Protein AF-A0AAV2AM88-F1 (afdb_monomer)

InterPro domains:
  IPR021896 THAP9-like, helix-turn-helix domain [PF12017] (48-127)

Solvent-accessible surface area (backbone atoms only — not comparable to full-atom values): 7965 Å² total; per-residue (Å²): 135,85,71,75,61,61,63,55,51,51,52,53,51,53,50,53,50,51,51,52,51,53,52,49,53,54,50,52,52,53,51,51,54,54,49,52,53,52,50,52,53,52,49,52,52,50,52,52,42,46,74,69,49,79,67,32,70,64,54,57,51,50,50,56,68,74,30,64,68,68,55,44,54,38,51,57,30,52,73,62,75,42,84,64,90,68,80,77,51,70,71,58,47,50,53,53,51,53,41,37,70,79,30,58,66,58,35,54,52,52,34,65,77,50,47,58,48,47,80,53,73,69,56,52,52,56,56,49,51,64,54,52,72,67,67,75,79,123

Mean predicted aligned error: 14.21 Å

Foldseek 3Di:
DDDPVVVVVVVVVVVVVVVVVVVVVVVVVVVVVVVVVVVVVVVVVVVVCVVVVVDDPVVVVCCPVVQPDQRVLLVVQLVVLDLDPDDRDPVLLVVLLVQCVVPVVSSVVVCVVSPNSHDDVVVNVVVVCVVVVVVPPD

Radius of gyration: 31.26 Å; Cα contacts (8 Å, |Δi|>4): 44; chains: 1; bounding box: 72×41×91 Å

pLDDT: mean 81.78, std 13.82, range [38.22, 97.69]

Sequence (138 aa):
MISPTKPCHLLNMAKTWSESHRRKIKNLSRKNRRLKKRICSLQEILTEMKKKALISPSASDVLKSTLPGPTAELLKRVKKNQISTTKYSLKLRSFALTLQFYSEKAYKFVRKMFNTCLPLPLTIKKWYQAIEGSSARY

Secondary structure (DSSP, 8-state):
---THHHHHHHHHHHHHHHHHHHHHHHHHHHHHHHHHHHHHHHHHHHHHHHTTTT-HHHHHHHHHHS-THHHHHHHHHHHTS---SPPPHHHHHHHHHHHHH-HHHHHHHHHHHGGGS--HHHHHHHHHHHHHHHS--

Structure (mmCIF, N/CA/C/O backbone):
data_AF-A0AAV2AM88-F1
#
_entry.id   AF-A0AAV2AM88-F1
#
loop_
_atom_site.group_PDB
_atom_site.id
_atom_site.type_symbol
_atom_site.label_atom_id
_atom_site.label_alt_id
_atom_site.label_comp_id
_atom_site.label_asym_id
_atom_site.label_entity_id
_atom_site.label_seq_id
_atom_site.pdbx_PDB_ins_code
_atom_site.Cartn_x
_atom_site.Cartn_y
_atom_site.Cartn_z
_atom_site.occupancy
_atom_site.B_iso_or_equiv
_atom_site.auth_seq_id
_atom_site.auth_comp_id
_atom_site.auth_asym_id
_atom_site.auth_atom_id
_atom_site.pdbx_PDB_model_num
ATOM 1 N N . MET A 1 1 ? 30.962 18.782 -67.670 1.00 41.88 1 MET A N 1
ATOM 2 C CA . MET A 1 1 ? 31.751 18.026 -66.668 1.00 41.88 1 MET A CA 1
ATOM 3 C C . MET A 1 1 ? 31.097 18.212 -65.304 1.00 41.88 1 MET A C 1
ATOM 5 O O . MET A 1 1 ? 30.853 19.349 -64.921 1.00 41.88 1 MET A O 1
ATOM 9 N N . ILE A 1 2 ? 30.715 17.135 -64.612 1.00 52.28 2 ILE A N 1
ATOM 10 C CA . ILE A 1 2 ? 30.041 17.220 -63.304 1.00 52.28 2 ILE A CA 1
ATOM 11 C C . ILE A 1 2 ? 31.109 17.477 -62.231 1.00 52.28 2 ILE A C 1
ATOM 13 O O . ILE A 1 2 ? 32.087 16.741 -62.154 1.00 52.28 2 ILE A O 1
ATOM 17 N N . SER A 1 3 ? 30.936 18.529 -61.426 1.00 53.53 3 SER A N 1
ATOM 18 C CA . SER A 1 3 ? 31.870 18.894 -60.352 1.00 53.53 3 SER A CA 1
ATOM 19 C C . SER A 1 3 ? 32.029 17.739 -59.330 1.00 53.53 3 SER A C 1
ATOM 21 O O . SER A 1 3 ? 31.008 17.264 -58.815 1.00 53.53 3 SER A O 1
ATOM 23 N N . PRO A 1 4 ? 33.264 17.300 -58.995 1.00 64.19 4 PRO A N 1
ATOM 24 C CA . PRO A 1 4 ? 33.545 16.134 -58.135 1.00 64.19 4 PRO A CA 1
ATOM 25 C C . PRO A 1 4 ? 33.014 16.228 -56.696 1.00 64.19 4 PRO A C 1
ATOM 27 O O . PRO A 1 4 ? 33.016 15.249 -55.952 1.00 64.19 4 PRO A O 1
ATOM 30 N N . THR A 1 5 ? 32.564 17.405 -56.274 1.00 69.12 5 THR A N 1
ATOM 31 C CA . THR A 1 5 ? 32.250 17.708 -54.875 1.00 69.12 5 THR A CA 1
ATOM 32 C C . THR A 1 5 ? 30.910 17.121 -54.424 1.00 69.12 5 THR A C 1
ATOM 34 O O . THR A 1 5 ? 30.776 16.689 -53.279 1.00 69.12 5 THR A O 1
ATOM 37 N N . LYS A 1 6 ? 29.911 17.056 -55.319 1.00 74.06 6 LYS A N 1
ATOM 38 C CA . LYS A 1 6 ? 28.557 16.576 -54.975 1.00 74.06 6 LYS A CA 1
ATOM 39 C C . LYS A 1 6 ? 28.521 15.068 -54.661 1.00 74.06 6 LYS A C 1
ATOM 41 O O . LYS A 1 6 ? 27.942 14.710 -53.633 1.00 74.06 6 LYS A O 1
ATOM 46 N N . PRO A 1 7 ? 29.167 14.184 -55.452 1.00 80.31 7 PRO A N 1
ATOM 47 C CA . PRO A 1 7 ? 29.240 12.755 -55.136 1.00 80.31 7 PRO A CA 1
ATOM 48 C C . PRO A 1 7 ? 29.995 12.467 -53.830 1.00 80.31 7 PRO A C 1
ATOM 50 O O . PRO A 1 7 ? 29.514 11.700 -52.999 1.00 80.31 7 PRO A O 1
ATOM 53 N N . CYS A 1 8 ? 31.131 13.134 -53.595 1.00 81.19 8 CYS A N 1
ATOM 54 C CA . CYS A 1 8 ? 31.906 12.972 -52.360 1.00 81.19 8 CYS A CA 1
ATOM 55 C C . CYS A 1 8 ? 31.118 13.401 -51.111 1.00 81.19 8 CYS A C 1
ATOM 57 O O . CYS A 1 8 ? 31.147 12.713 -50.089 1.00 81.19 8 CYS A O 1
ATOM 59 N N . HIS A 1 9 ? 30.370 14.505 -51.191 1.00 83.88 9 HIS A N 1
ATOM 60 C CA . HIS A 1 9 ? 29.518 14.966 -50.095 1.00 83.88 9 HIS A CA 1
ATOM 61 C C . HIS A 1 9 ? 28.410 13.953 -49.759 1.00 83.88 9 HIS A C 1
ATOM 63 O O . HIS A 1 9 ? 28.218 13.614 -48.591 1.00 83.88 9 HIS A O 1
ATOM 69 N N . LEU A 1 10 ? 27.725 13.407 -50.770 1.00 87.19 10 LEU A N 1
ATOM 70 C CA . LEU A 1 10 ? 26.685 12.386 -50.588 1.00 87.19 10 LEU A CA 1
ATOM 71 C C . LEU A 1 10 ? 27.231 11.101 -49.946 1.00 87.19 10 LEU A C 1
ATOM 73 O O . LEU A 1 10 ? 26.599 10.553 -49.042 1.00 87.19 10 LEU A O 1
ATOM 77 N N . LEU A 1 11 ? 28.424 10.650 -50.346 1.00 87.56 11 LEU A N 1
ATOM 78 C CA . LEU A 1 11 ? 29.086 9.489 -49.740 1.00 87.56 11 LEU A CA 1
ATOM 79 C C . LEU A 1 11 ? 29.424 9.727 -48.261 1.00 87.56 11 LEU A C 1
ATOM 81 O O . LEU A 1 11 ? 29.178 8.861 -47.418 1.00 87.56 11 LEU A O 1
ATOM 85 N N . ASN A 1 12 ? 29.922 10.917 -47.921 1.00 87.94 12 ASN A N 1
ATOM 86 C CA . ASN A 1 12 ? 30.196 11.294 -46.534 1.00 87.94 12 ASN A CA 1
ATOM 87 C C . ASN A 1 12 ? 28.909 11.356 -45.693 1.00 87.94 12 ASN A C 1
ATOM 89 O O . ASN A 1 12 ? 28.881 10.869 -44.558 1.00 87.94 12 ASN A O 1
ATOM 93 N N . MET A 1 13 ? 27.812 11.874 -46.252 1.00 88.06 13 MET A N 1
ATOM 94 C CA . MET A 1 13 ? 26.499 11.854 -45.596 1.00 88.06 13 MET A CA 1
ATOM 95 C C . MET A 1 13 ? 25.987 10.422 -45.374 1.00 88.06 13 MET A C 1
ATOM 97 O O . MET A 1 13 ? 25.552 10.085 -44.274 1.00 88.06 13 MET A O 1
ATOM 101 N N . ALA A 1 14 ? 26.092 9.543 -46.372 1.00 89.19 14 ALA A N 1
ATOM 102 C CA . ALA A 1 14 ? 25.683 8.144 -46.240 1.00 89.19 14 ALA A CA 1
ATOM 103 C C . ALA A 1 14 ? 26.509 7.397 -45.175 1.00 89.19 14 ALA A C 1
ATOM 105 O O . ALA A 1 14 ? 25.966 6.610 -44.388 1.00 89.19 14 ALA A O 1
ATOM 106 N N . LYS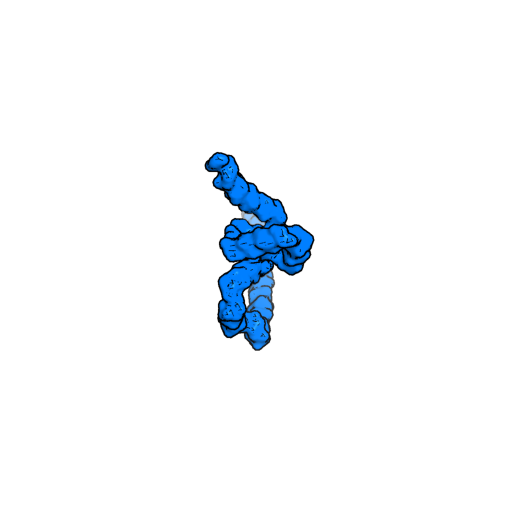 A 1 15 ? 27.816 7.681 -45.094 1.00 92.25 15 LYS A N 1
ATOM 107 C CA . LYS A 1 15 ? 28.720 7.112 -44.087 1.00 92.25 15 LYS A CA 1
ATOM 108 C C . LYS A 1 15 ? 28.353 7.564 -42.671 1.00 92.25 15 LYS A C 1
ATOM 110 O O . LYS A 1 15 ? 28.180 6.722 -41.789 1.00 92.25 15 LYS A O 1
ATOM 115 N N . THR A 1 16 ? 28.149 8.865 -42.461 1.00 92.94 16 THR A N 1
ATOM 116 C CA . THR A 1 16 ? 27.745 9.416 -41.151 1.00 92.94 16 THR A CA 1
ATOM 117 C C . THR A 1 16 ? 26.364 8.921 -40.711 1.00 92.94 16 THR A C 1
ATOM 119 O O . THR A 1 16 ? 26.173 8.571 -39.542 1.00 92.94 16 THR A O 1
ATOM 122 N N . TRP A 1 17 ? 25.412 8.793 -41.640 1.00 90.62 17 TRP A N 1
ATOM 123 C CA . TRP A 1 17 ? 24.092 8.220 -41.373 1.00 90.62 17 TRP A CA 1
ATOM 124 C C . TRP A 1 17 ? 24.187 6.747 -40.957 1.00 90.62 17 TRP A C 1
ATOM 126 O O . TRP A 1 17 ? 23.610 6.351 -39.940 1.00 90.62 17 TRP A O 1
ATOM 136 N N . SER A 1 18 ? 24.985 5.954 -41.677 1.00 92.31 18 SER A N 1
ATOM 137 C CA . SER A 1 18 ? 25.240 4.542 -41.362 1.00 92.31 18 SER A CA 1
ATOM 138 C C . SER A 1 18 ? 25.902 4.369 -39.991 1.00 92.31 18 SER A C 1
ATOM 140 O O . SER A 1 18 ? 25.523 3.492 -39.208 1.00 92.31 18 SER A O 1
ATOM 142 N N . GLU A 1 19 ? 26.861 5.230 -39.648 1.00 94.31 19 GLU A N 1
ATOM 143 C CA . GLU A 1 19 ? 27.499 5.247 -38.329 1.00 94.31 19 GLU A CA 1
ATOM 144 C C . GLU A 1 19 ? 26.515 5.612 -37.213 1.00 94.31 19 GLU A C 1
ATOM 146 O O . GLU A 1 19 ? 26.506 4.961 -36.164 1.00 94.31 19 GLU A O 1
ATOM 151 N N . SER A 1 20 ? 25.652 6.604 -37.436 1.00 94.25 20 SER A N 1
ATOM 152 C CA . SER A 1 20 ? 24.608 6.998 -36.484 1.00 94.25 20 SER A CA 1
ATOM 153 C C . SER A 1 20 ? 23.632 5.846 -36.208 1.00 94.25 20 SER A C 1
ATOM 155 O O . SER A 1 20 ? 23.378 5.502 -35.047 1.00 94.25 20 SER A O 1
ATOM 157 N N . HIS A 1 21 ? 23.175 5.1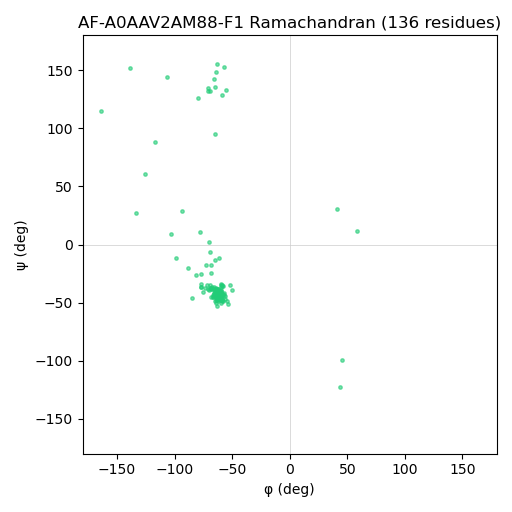55 -37.257 1.00 94.81 21 HIS A N 1
ATOM 158 C CA . HIS A 1 21 ? 22.309 3.978 -37.133 1.00 94.81 21 HIS A CA 1
ATOM 159 C C . HIS A 1 21 ? 23.002 2.838 -36.387 1.00 94.81 21 HIS A C 1
ATOM 161 O O . HIS A 1 21 ? 22.428 2.271 -35.452 1.00 94.81 21 HIS A O 1
ATOM 167 N N . ARG A 1 22 ? 24.272 2.557 -36.701 1.00 96.12 22 ARG A N 1
ATOM 168 C CA . ARG A 1 22 ? 25.076 1.544 -35.998 1.00 96.12 22 ARG A CA 1
ATOM 169 C C . ARG A 1 22 ? 25.206 1.860 -34.505 1.00 96.12 22 ARG A C 1
ATOM 171 O O . ARG A 1 22 ? 25.033 0.971 -33.666 1.00 96.12 22 ARG A O 1
ATOM 178 N N . ARG A 1 23 ? 25.462 3.125 -34.146 1.00 96.56 23 ARG A N 1
ATOM 179 C CA . ARG A 1 23 ? 25.511 3.581 -32.743 1.00 96.56 23 ARG A CA 1
ATOM 180 C C . ARG A 1 23 ? 24.157 3.392 -32.054 1.00 96.56 23 ARG A C 1
ATOM 182 O O . ARG A 1 23 ? 24.117 2.886 -30.930 1.00 96.56 23 ARG A O 1
ATOM 189 N N . LYS A 1 24 ? 23.051 3.729 -32.725 1.00 96.88 24 LYS A N 1
ATOM 190 C CA . LYS A 1 24 ? 21.689 3.564 -32.192 1.00 96.88 24 LYS A CA 1
ATOM 191 C C . LYS A 1 24 ? 21.349 2.095 -31.935 1.00 96.88 24 LYS A C 1
ATOM 193 O O . LYS A 1 24 ? 20.915 1.770 -30.830 1.00 96.88 24 LYS A O 1
ATOM 198 N N . ILE A 1 25 ? 21.640 1.202 -32.882 1.00 97.44 25 ILE A N 1
ATOM 199 C CA . ILE A 1 25 ? 21.453 -0.253 -32.736 1.00 97.44 25 ILE A CA 1
ATOM 200 C C . ILE A 1 25 ? 22.260 -0.782 -31.545 1.00 97.44 25 ILE A C 1
ATOM 202 O O . ILE A 1 25 ? 21.721 -1.476 -30.681 1.00 97.44 25 ILE A O 1
ATOM 206 N N . LYS A 1 26 ? 23.535 -0.391 -31.434 1.00 97.50 26 LYS A N 1
ATOM 207 C CA . LYS A 1 26 ? 24.399 -0.780 -30.310 1.00 97.50 26 LYS A CA 1
ATOM 208 C C . LYS A 1 26 ? 23.831 -0.315 -28.966 1.00 97.50 26 LYS A C 1
ATOM 210 O O . LYS A 1 26 ? 23.823 -1.081 -28.001 1.00 97.50 26 LYS A O 1
ATOM 215 N N . ASN A 1 27 ? 23.329 0.915 -28.893 1.00 97.50 27 ASN A N 1
ATOM 216 C CA . ASN A 1 27 ? 22.724 1.463 -27.679 1.00 97.50 27 ASN A CA 1
ATOM 217 C C . ASN A 1 27 ? 21.421 0.750 -27.303 1.00 97.50 27 ASN A C 1
ATOM 219 O O . ASN A 1 27 ? 21.231 0.414 -26.133 1.00 97.50 27 ASN A O 1
ATOM 223 N N . LEU A 1 28 ? 20.548 0.475 -28.272 1.00 97.69 28 LEU A N 1
ATOM 224 C CA . LEU A 1 28 ? 19.308 -0.270 -28.047 1.00 97.69 28 LEU A CA 1
ATOM 225 C C . LEU A 1 28 ? 19.590 -1.709 -27.600 1.00 97.69 28 LEU A C 1
ATOM 227 O O . LEU A 1 28 ? 19.016 -2.155 -26.609 1.00 97.69 28 LEU A O 1
ATOM 231 N N . SER A 1 29 ? 20.542 -2.396 -28.234 1.00 97.00 29 SER A N 1
ATOM 232 C CA . SER A 1 29 ? 20.980 -3.737 -27.825 1.00 97.00 29 SER A CA 1
ATOM 233 C C . SER A 1 29 ? 21.516 -3.750 -26.386 1.00 97.00 29 SER A C 1
ATOM 235 O O . SER A 1 29 ? 21.118 -4.584 -25.568 1.00 97.00 29 SER A O 1
ATOM 237 N N . ARG A 1 30 ? 22.333 -2.754 -26.011 1.00 97.50 30 ARG A N 1
ATOM 238 C CA . ARG A 1 30 ? 22.815 -2.581 -24.628 1.00 97.50 30 ARG A CA 1
ATOM 239 C C . ARG A 1 30 ? 21.671 -2.366 -23.635 1.00 97.50 30 ARG A C 1
ATOM 241 O O . ARG A 1 30 ? 21.691 -2.982 -22.568 1.00 97.50 30 ARG A O 1
ATOM 248 N N . LYS A 1 31 ? 20.691 -1.514 -23.962 1.00 97.50 31 LYS A N 1
ATOM 249 C CA . LYS A 1 31 ? 19.498 -1.287 -23.126 1.00 97.50 31 LYS A CA 1
ATOM 250 C C . LYS A 1 31 ? 18.697 -2.577 -22.960 1.00 97.50 31 LYS A C 1
ATOM 252 O O . LYS A 1 31 ? 18.396 -2.951 -21.831 1.00 97.50 31 LYS A O 1
ATOM 257 N N . ASN A 1 32 ? 18.448 -3.296 -24.051 1.00 97.69 32 ASN A N 1
ATOM 258 C CA . ASN A 1 32 ? 17.708 -4.552 -24.028 1.00 97.69 32 ASN A CA 1
ATOM 259 C C . ASN A 1 32 ? 18.416 -5.610 -23.163 1.00 97.69 32 ASN A C 1
ATOM 261 O O . ASN A 1 32 ? 17.802 -6.225 -22.299 1.00 97.69 32 ASN A O 1
ATOM 265 N N . ARG A 1 33 ? 19.744 -5.745 -23.286 1.00 97.56 33 ARG A N 1
ATOM 266 C CA . ARG A 1 33 ? 20.538 -6.638 -22.425 1.00 97.56 33 ARG A CA 1
ATOM 267 C C . ARG A 1 33 ? 20.409 -6.289 -20.940 1.00 97.56 33 ARG A C 1
ATOM 269 O O . ARG A 1 33 ? 20.290 -7.188 -20.114 1.00 97.56 33 ARG A O 1
ATOM 276 N N . ARG A 1 34 ? 20.441 -4.998 -20.587 1.00 97.12 34 ARG A N 1
ATOM 277 C CA . ARG A 1 34 ? 20.258 -4.542 -19.196 1.00 97.12 34 ARG A CA 1
ATOM 278 C C . ARG A 1 34 ? 18.857 -4.869 -18.678 1.00 97.12 34 ARG A C 1
ATOM 280 O O . ARG A 1 34 ? 18.736 -5.330 -17.549 1.00 97.12 34 ARG A O 1
ATOM 287 N N . LEU A 1 35 ? 17.827 -4.674 -19.502 1.00 96.69 35 LEU A N 1
ATOM 288 C CA . LEU A 1 35 ? 16.449 -5.027 -19.154 1.00 96.69 35 LEU A CA 1
ATOM 289 C C . LEU A 1 35 ? 16.296 -6.532 -18.933 1.00 96.69 35 LEU A C 1
ATOM 291 O O . LEU A 1 35 ? 15.786 -6.928 -17.892 1.00 96.69 35 LEU A O 1
ATOM 295 N N . LYS A 1 36 ? 16.821 -7.363 -19.841 1.00 97.06 36 LYS A N 1
ATOM 296 C CA . LYS A 1 36 ? 16.814 -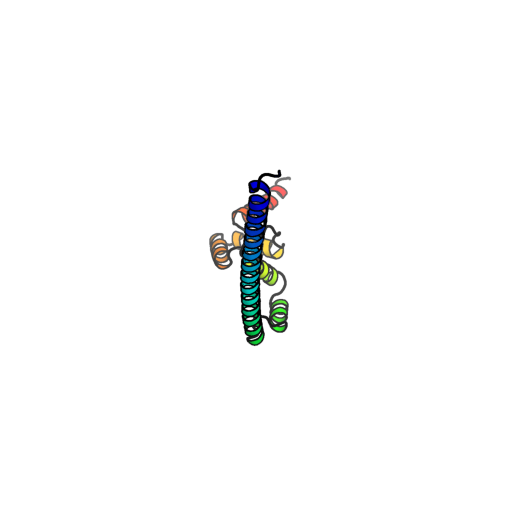8.826 -19.688 1.00 97.06 36 LYS A CA 1
ATOM 297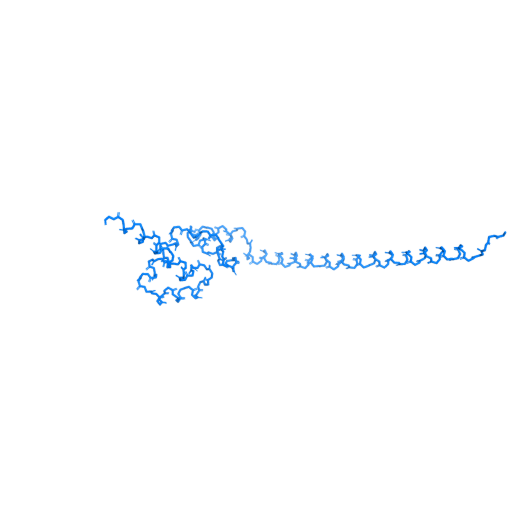 C C . LYS A 1 36 ? 17.480 -9.271 -18.386 1.00 97.06 36 LYS A C 1
ATOM 299 O O . LYS A 1 36 ? 16.877 -10.028 -17.641 1.00 97.06 36 LYS A O 1
ATOM 304 N N . LYS A 1 37 ? 18.661 -8.730 -18.053 1.00 97.06 37 LYS A N 1
ATOM 305 C CA . LYS A 1 37 ? 19.329 -9.021 -16.768 1.00 97.06 37 LYS A CA 1
ATOM 306 C C . LYS A 1 37 ? 18.459 -8.675 -15.560 1.00 97.06 37 LYS A C 1
ATOM 308 O O . LYS A 1 37 ? 18.407 -9.430 -14.598 1.00 97.06 37 LYS A O 1
ATOM 313 N N . ARG A 1 38 ?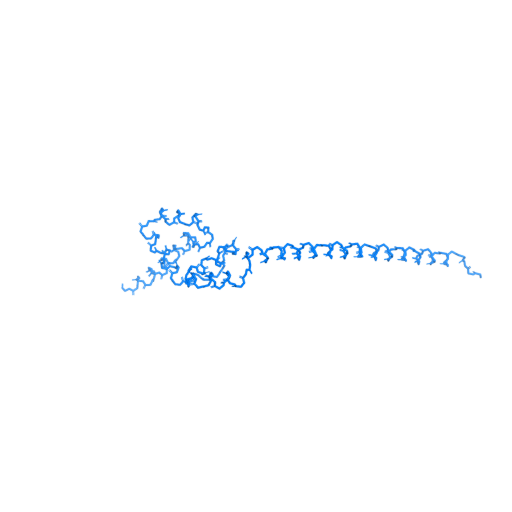 17.776 -7.532 -15.614 1.00 95.88 38 ARG A N 1
ATOM 314 C CA . ARG A 1 38 ? 16.899 -7.072 -14.537 1.00 95.88 38 ARG A CA 1
ATOM 315 C C . ARG A 1 38 ? 15.664 -7.964 -14.397 1.00 95.88 38 ARG A C 1
ATOM 317 O O . ARG A 1 38 ? 15.262 -8.250 -13.279 1.00 95.88 38 ARG A O 1
ATOM 324 N N . ILE A 1 39 ? 15.108 -8.438 -15.512 1.00 96.25 39 ILE A N 1
ATOM 325 C CA . ILE A 1 39 ? 14.019 -9.423 -15.518 1.00 96.25 39 ILE A CA 1
ATOM 326 C C . ILE A 1 39 ? 14.482 -10.736 -14.883 1.00 96.25 39 ILE A C 1
ATOM 328 O O . ILE A 1 39 ? 13.800 -11.209 -13.982 1.00 96.25 39 ILE A O 1
ATOM 332 N N . CYS A 1 40 ? 15.645 -11.273 -15.272 1.00 95.50 40 CYS A N 1
ATOM 333 C CA . CYS A 1 40 ? 16.187 -12.497 -14.670 1.00 95.50 40 CYS A CA 1
ATOM 334 C C . CYS A 1 40 ? 16.376 -12.349 -13.155 1.00 95.50 40 CYS A C 1
ATOM 336 O O . CYS A 1 40 ? 15.862 -13.158 -12.396 1.00 95.50 40 CYS A O 1
ATOM 338 N N . SER A 1 41 ? 17.001 -11.258 -12.703 1.00 95.56 41 SER A N 1
ATOM 339 C CA . SER A 1 41 ? 17.191 -10.996 -11.270 1.00 95.56 41 SER A CA 1
ATOM 340 C C . SER A 1 41 ? 15.865 -10.879 -10.506 1.00 95.56 41 SER A C 1
ATOM 342 O O . SER A 1 41 ? 15.725 -11.413 -9.409 1.00 95.56 41 SER A O 1
ATOM 344 N N . LEU A 1 42 ? 14.852 -10.221 -11.081 1.00 91.81 42 LEU A N 1
ATOM 345 C CA . LEU A 1 42 ? 13.525 -10.150 -10.463 1.00 91.81 42 LEU A CA 1
ATOM 346 C C . LEU A 1 42 ? 12.828 -11.516 -10.427 1.00 91.81 42 LEU A C 1
ATOM 348 O O . LEU A 1 42 ? 12.127 -11.817 -9.462 1.00 91.81 42 LEU A O 1
ATOM 352 N N . GLN A 1 43 ? 13.015 -12.339 -11.459 1.00 93.81 43 GLN A N 1
ATOM 353 C CA . GLN A 1 43 ? 12.506 -13.708 -11.495 1.00 93.81 43 GLN A CA 1
ATOM 354 C C . GLN A 1 43 ? 13.174 -14.575 -10.422 1.00 93.81 43 GLN A C 1
ATOM 356 O O . GLN A 1 43 ? 12.458 -15.276 -9.714 1.00 93.81 43 GLN A O 1
ATOM 361 N N . GLU A 1 44 ? 14.491 -14.465 -10.237 1.00 94.44 44 GLU A N 1
ATOM 362 C CA . GLU A 1 44 ? 15.250 -15.156 -9.181 1.00 94.44 44 GLU A CA 1
ATOM 363 C C . GLU A 1 44 ? 14.745 -14.776 -7.780 1.00 94.44 44 GLU A C 1
ATOM 365 O O . GLU A 1 44 ? 14.453 -15.641 -6.950 1.00 94.44 44 GLU A O 1
ATOM 370 N N . ILE A 1 45 ? 14.546 -13.478 -7.529 1.00 87.69 45 ILE A N 1
ATOM 371 C CA . ILE A 1 45 ? 13.969 -12.996 -6.267 1.00 87.69 45 ILE A CA 1
ATOM 372 C C . ILE A 1 45 ? 12.565 -13.578 -6.067 1.00 87.69 45 ILE A C 1
ATOM 374 O O . ILE A 1 45 ? 12.243 -14.060 -4.981 1.00 87.69 45 ILE A O 1
ATOM 378 N N . LEU A 1 46 ? 11.725 -13.581 -7.106 1.00 85.00 46 LEU A N 1
ATOM 379 C CA . LEU A 1 46 ? 10.382 -14.159 -7.028 1.00 85.00 46 LEU A CA 1
ATOM 380 C C . LEU A 1 46 ? 10.406 -15.664 -6.746 1.00 85.00 46 LEU A C 1
ATOM 382 O O . LEU A 1 46 ? 9.576 -16.136 -5.967 1.00 85.00 46 LEU A O 1
ATOM 386 N N . THR A 1 47 ? 11.323 -16.420 -7.351 1.00 88.44 47 THR A N 1
ATOM 387 C CA . THR A 1 47 ? 11.470 -17.856 -7.074 1.00 88.44 47 THR A CA 1
ATOM 388 C C . THR A 1 47 ? 11.881 -18.103 -5.629 1.00 88.44 47 THR A C 1
ATOM 390 O O . THR A 1 47 ? 11.275 -18.944 -4.965 1.00 88.44 47 THR A O 1
ATOM 393 N N . GLU A 1 48 ? 12.809 -17.307 -5.098 1.00 86.38 48 GLU A N 1
ATOM 394 C CA . GLU A 1 48 ? 13.237 -17.398 -3.701 1.00 86.38 48 GLU A CA 1
ATOM 395 C C . GLU A 1 48 ? 12.111 -17.037 -2.726 1.00 86.38 48 GLU A C 1
ATOM 397 O O . GLU A 1 48 ? 11.878 -17.747 -1.746 1.00 86.38 48 GLU A O 1
ATOM 402 N N . MET A 1 49 ? 11.343 -15.980 -3.006 1.00 79.94 49 MET A N 1
ATOM 403 C CA . MET A 1 49 ? 10.193 -15.602 -2.178 1.00 79.94 49 MET A CA 1
ATOM 404 C C . MET A 1 49 ? 9.089 -16.669 -2.183 1.00 79.94 49 MET A C 1
ATOM 406 O O . MET A 1 49 ? 8.464 -16.907 -1.147 1.00 79.94 49 MET A O 1
ATOM 410 N N . LYS A 1 50 ? 8.847 -17.325 -3.327 1.00 78.56 50 LYS A N 1
ATOM 411 C CA . LYS A 1 50 ? 7.901 -18.449 -3.429 1.00 78.56 50 LYS A CA 1
ATOM 412 C C . LYS A 1 50 ? 8.389 -19.668 -2.647 1.00 78.56 50 LYS A C 1
ATOM 414 O O . LYS A 1 50 ? 7.604 -20.241 -1.897 1.00 78.56 50 LYS A O 1
ATOM 419 N N . LYS A 1 51 ? 9.673 -20.026 -2.770 1.00 81.75 51 LYS A N 1
ATOM 420 C CA . LYS A 1 51 ? 10.303 -21.142 -2.042 1.00 81.75 51 LYS A CA 1
ATOM 421 C C . LYS A 1 51 ? 10.225 -20.956 -0.525 1.00 81.75 51 LYS A C 1
ATOM 423 O O . LYS A 1 51 ? 9.933 -21.904 0.192 1.00 81.75 51 LYS A O 1
ATOM 428 N N . LYS A 1 52 ? 10.413 -19.726 -0.041 1.00 78.81 52 LYS A N 1
ATOM 429 C CA . LYS A 1 52 ? 10.310 -19.359 1.384 1.00 78.81 52 LYS A CA 1
ATOM 430 C C . LYS A 1 52 ? 8.863 -19.216 1.892 1.00 78.81 52 LYS A C 1
ATOM 432 O O . LYS A 1 52 ? 8.659 -18.689 2.978 1.00 78.81 52 LYS A O 1
ATOM 437 N N . ALA A 1 53 ? 7.863 -19.638 1.111 1.00 64.44 53 ALA A N 1
ATOM 438 C CA . ALA A 1 53 ? 6.430 -19.604 1.433 1.00 64.44 53 ALA A CA 1
ATOM 439 C C . ALA A 1 53 ? 5.825 -18.218 1.761 1.00 64.44 53 ALA A C 1
ATOM 441 O O . ALA A 1 53 ? 4.663 -18.137 2.152 1.00 64.44 53 ALA A O 1
ATOM 442 N N . LEU A 1 54 ? 6.539 -17.112 1.512 1.00 62.00 54 LEU A N 1
ATOM 443 C CA . LEU A 1 54 ? 6.057 -15.747 1.784 1.00 62.00 54 LEU A CA 1
ATOM 444 C C . LEU A 1 54 ? 4.892 -15.313 0.872 1.00 62.00 54 LEU A C 1
ATOM 446 O O . LEU A 1 54 ? 4.203 -14.339 1.165 1.00 62.00 54 LEU A O 1
ATOM 450 N N . ILE A 1 55 ? 4.685 -16.010 -0.250 1.00 62.22 55 ILE A N 1
ATOM 451 C CA . ILE A 1 55 ? 3.672 -15.688 -1.273 1.00 62.22 55 ILE A CA 1
ATOM 452 C C . ILE A 1 55 ? 2.879 -16.941 -1.697 1.00 62.22 55 ILE A C 1
ATOM 454 O O . ILE A 1 55 ? 2.421 -17.042 -2.835 1.00 62.22 55 ILE A O 1
ATOM 458 N N . SER A 1 56 ? 2.763 -17.939 -0.815 1.00 64.31 56 SER A N 1
ATOM 459 C CA . SER A 1 56 ? 2.009 -19.160 -1.125 1.00 64.31 56 SER A CA 1
ATOM 460 C C . SER A 1 56 ? 0.508 -18.855 -1.293 1.00 64.31 56 SER A C 1
ATOM 462 O O . SER A 1 56 ? -0.027 -18.051 -0.521 1.00 64.31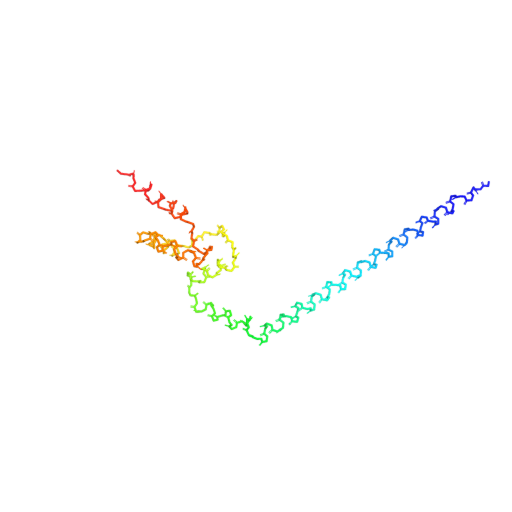 56 SER A O 1
ATOM 464 N N . PRO A 1 57 ? -0.206 -19.507 -2.235 1.00 64.12 57 PRO A N 1
ATOM 465 C CA . PRO A 1 57 ? -1.672 -19.485 -2.292 1.00 64.12 57 PRO A CA 1
ATOM 466 C C . PRO A 1 57 ? -2.296 -19.823 -0.932 1.00 64.12 57 PRO A C 1
ATOM 468 O O . PRO A 1 57 ? -3.192 -19.120 -0.479 1.00 64.12 57 PRO A O 1
ATOM 471 N N . SER A 1 58 ? -1.695 -20.781 -0.216 1.00 68.00 58 SER A N 1
ATOM 472 C CA . SER A 1 58 ? -2.071 -21.149 1.152 1.00 68.00 58 SER A CA 1
ATOM 473 C C . SER A 1 58 ? -1.989 -19.960 2.118 1.00 68.00 58 SER A C 1
ATOM 475 O O . SER A 1 58 ? -2.930 -19.721 2.863 1.00 68.00 58 SER A O 1
ATOM 477 N N . ALA A 1 59 ? -0.944 -19.128 2.052 1.00 68.56 59 ALA A N 1
ATOM 478 C CA . ALA A 1 59 ? -0.837 -17.941 2.904 1.00 68.56 59 ALA A CA 1
ATOM 479 C C . ALA A 1 59 ? -1.904 -16.886 2.562 1.00 68.56 59 ALA A C 1
ATOM 481 O O . ALA A 1 59 ? -2.471 -16.259 3.455 1.00 68.56 59 ALA A O 1
ATOM 482 N N . SER A 1 60 ? -2.222 -16.699 1.275 1.00 69.88 60 SER A N 1
ATOM 483 C CA . SER A 1 60 ? -3.313 -15.802 0.879 1.00 69.88 60 SER A CA 1
ATOM 484 C C . SER A 1 60 ? -4.671 -16.315 1.347 1.00 69.88 60 SER A C 1
ATOM 486 O O .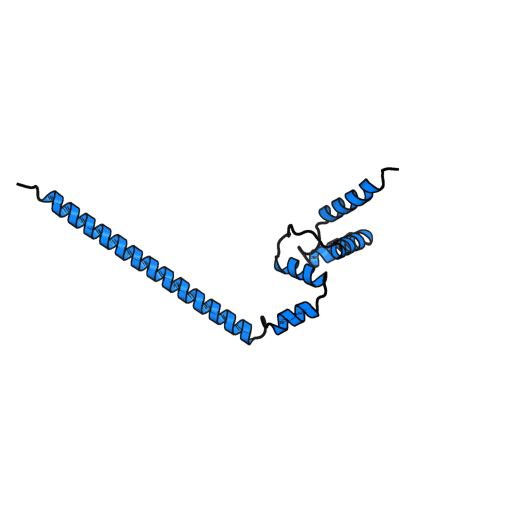 SER A 1 60 ? -5.520 -15.496 1.697 1.00 69.88 60 SER A O 1
ATOM 488 N N . ASP A 1 61 ? -4.906 -17.620 1.299 1.00 72.38 61 ASP A N 1
ATOM 489 C CA . ASP A 1 61 ? -6.191 -18.207 1.666 1.00 72.38 61 ASP A CA 1
ATOM 490 C C . ASP A 1 61 ? -6.353 -18.274 3.185 1.00 72.38 61 ASP A C 1
ATOM 492 O O . ASP A 1 61 ? -7.416 -17.916 3.687 1.00 72.38 61 ASP A O 1
ATOM 496 N N . VAL A 1 62 ? -5.270 -18.544 3.922 1.00 73.62 62 VAL A N 1
ATOM 497 C CA . VAL A 1 62 ? -5.199 -18.379 5.380 1.00 73.62 62 VAL A CA 1
ATOM 498 C C . VAL A 1 62 ? -5.473 -16.930 5.775 1.00 73.62 62 VAL A C 1
ATOM 500 O O . VAL A 1 62 ? -6.261 -16.686 6.678 1.00 73.62 62 VAL A O 1
ATOM 503 N N . LEU A 1 63 ? -4.898 -15.933 5.098 1.00 72.88 63 LEU A N 1
ATOM 504 C CA . LEU A 1 63 ? -5.184 -14.528 5.415 1.00 72.88 63 LEU A CA 1
ATOM 505 C C . LEU A 1 63 ? -6.639 -14.140 5.117 1.00 72.88 63 LEU A C 1
ATOM 507 O O . LEU A 1 63 ? -7.218 -13.357 5.865 1.00 72.88 63 LEU A O 1
ATOM 511 N N . LYS A 1 64 ? -7.244 -14.676 4.049 1.00 72.56 64 LYS A N 1
ATOM 512 C CA . LYS A 1 64 ? -8.665 -14.442 3.739 1.00 72.56 64 LYS A CA 1
ATOM 513 C C . LYS A 1 64 ? -9.594 -15.120 4.747 1.00 72.56 64 LYS A C 1
ATOM 515 O O . LYS A 1 64 ? -10.620 -14.533 5.074 1.00 72.56 64 LYS A O 1
ATOM 520 N N . SER A 1 65 ? -9.258 -16.321 5.224 1.00 75.19 65 SER A N 1
ATOM 521 C CA . SER A 1 65 ? -10.064 -17.050 6.210 1.00 75.19 65 SER A CA 1
ATOM 522 C C . SER A 1 65 ? -9.892 -16.497 7.628 1.00 75.19 65 SER A C 1
ATOM 524 O O . SER A 1 65 ? -10.864 -16.394 8.368 1.00 75.19 65 SER A O 1
ATOM 526 N N . THR A 1 66 ? -8.678 -16.072 7.986 1.00 75.88 66 THR A N 1
ATOM 527 C CA . THR A 1 66 ? -8.331 -15.573 9.328 1.00 75.88 66 THR A CA 1
ATOM 528 C C . THR A 1 66 ? -8.832 -14.146 9.564 1.00 75.88 66 THR A C 1
ATOM 530 O O . THR A 1 66 ? -9.043 -13.739 10.705 1.00 75.88 66 THR A O 1
ATOM 533 N N . LEU A 1 67 ? -9.027 -13.356 8.502 1.00 74.44 67 LEU A N 1
ATOM 534 C CA . LEU A 1 67 ? -9.380 -11.939 8.609 1.00 74.44 67 LEU A CA 1
ATOM 535 C C . LEU A 1 67 ? -10.757 -11.659 7.999 1.00 74.44 67 LEU A C 1
ATOM 537 O O . LEU A 1 67 ? -10.863 -11.305 6.821 1.00 74.44 67 LEU A O 1
ATOM 541 N N . PRO A 1 68 ? -11.834 -11.777 8.791 1.00 70.06 68 PRO A N 1
ATOM 542 C CA . PRO A 1 68 ? -13.180 -11.542 8.300 1.00 70.06 68 PRO A CA 1
ATOM 543 C C . PRO A 1 68 ? -13.447 -10.056 8.020 1.00 70.06 68 PRO A C 1
ATOM 545 O O . PRO A 1 68 ? -13.171 -9.177 8.836 1.00 70.06 68 PRO A O 1
ATOM 548 N N . GLY A 1 69 ? -14.068 -9.784 6.867 1.00 74.00 69 GLY A N 1
ATOM 549 C CA . GLY A 1 69 ? -14.740 -8.527 6.512 1.00 74.00 69 GLY A CA 1
ATOM 550 C C . GLY A 1 69 ? -13.963 -7.237 6.844 1.00 74.00 69 GLY A C 1
ATOM 551 O O . GLY A 1 69 ? -13.100 -6.846 6.053 1.00 74.00 69 GLY A O 1
ATOM 552 N N . PRO A 1 70 ? -14.264 -6.540 7.964 1.00 71.75 70 PRO A N 1
ATOM 553 C CA . PRO A 1 70 ? -13.641 -5.255 8.304 1.00 71.75 70 PRO A CA 1
ATOM 554 C C . PRO A 1 70 ? -12.112 -5.293 8.427 1.00 71.75 70 PRO A C 1
ATOM 556 O O . PRO A 1 70 ? -11.447 -4.334 8.035 1.00 71.75 70 PRO A O 1
ATOM 559 N N . THR A 1 71 ? -11.531 -6.384 8.933 1.00 75.56 71 THR A N 1
ATOM 560 C CA . THR A 1 71 ? -10.072 -6.504 9.117 1.00 75.56 71 THR A CA 1
ATOM 561 C C . THR A 1 71 ? -9.343 -6.699 7.790 1.00 75.56 71 THR A C 1
ATOM 563 O O . THR A 1 71 ? -8.301 -6.081 7.561 1.00 75.56 71 THR A O 1
ATOM 566 N N . ALA A 1 72 ? -9.923 -7.458 6.858 1.00 78.56 72 ALA A N 1
ATOM 567 C CA . ALA A 1 72 ? -9.413 -7.556 5.492 1.00 78.56 72 ALA A CA 1
ATOM 568 C C . ALA A 1 72 ? -9.451 -6.199 4.771 1.00 78.56 72 ALA A C 1
ATOM 570 O O . ALA A 1 72 ? -8.540 -5.856 4.014 1.00 78.56 72 ALA A O 1
ATOM 571 N N . GLU A 1 73 ? -10.495 -5.404 5.000 1.00 75.38 73 GLU A N 1
ATOM 572 C CA . GLU A 1 73 ? -10.617 -4.064 4.426 1.00 75.38 73 GLU A CA 1
ATOM 573 C C . GLU A 1 73 ? -9.586 -3.085 5.010 1.00 75.38 73 GLU A C 1
ATOM 575 O O . GLU A 1 73 ? -8.998 -2.291 4.270 1.00 75.38 73 GLU A O 1
ATOM 580 N N . LEU A 1 74 ? -9.316 -3.187 6.315 1.00 77.69 74 LEU A N 1
ATOM 581 C CA . LEU A 1 74 ? -8.238 -2.464 6.989 1.00 77.69 74 LEU A CA 1
ATOM 582 C C . LEU A 1 74 ? -6.877 -2.820 6.388 1.00 77.69 74 LEU A C 1
ATOM 584 O O . LEU A 1 74 ? -6.157 -1.923 5.958 1.00 77.69 74 LEU A O 1
ATOM 588 N N . LEU A 1 75 ? -6.550 -4.107 6.249 1.00 78.06 75 LEU A N 1
ATOM 589 C CA . LEU A 1 75 ? -5.284 -4.532 5.643 1.00 78.06 75 LEU A CA 1
ATOM 590 C C . LEU A 1 75 ? -5.118 -4.062 4.196 1.00 78.06 75 LEU A C 1
ATOM 592 O O . LEU A 1 75 ? -4.031 -3.634 3.802 1.00 78.06 75 LEU A O 1
ATOM 596 N N . LYS A 1 76 ? -6.188 -4.100 3.393 1.00 78.31 76 LYS A N 1
ATOM 597 C CA . LYS A 1 76 ? -6.163 -3.563 2.022 1.00 78.31 76 LYS A CA 1
ATOM 598 C C . LYS A 1 76 ? -5.805 -2.074 2.010 1.00 78.31 76 LYS A C 1
ATOM 600 O O . LYS A 1 76 ? -5.118 -1.631 1.088 1.00 78.31 76 LYS A O 1
ATOM 605 N N . ARG A 1 77 ? -6.239 -1.311 3.018 1.00 78.12 77 ARG A N 1
ATOM 606 C CA . ARG A 1 77 ? -5.888 0.108 3.186 1.00 78.12 77 ARG A CA 1
ATOM 607 C C . ARG A 1 77 ? -4.455 0.299 3.687 1.00 78.12 77 ARG A C 1
ATOM 609 O O . ARG A 1 77 ? -3.766 1.137 3.106 1.00 78.12 77 ARG A O 1
ATOM 616 N N . VAL A 1 78 ? -3.979 -0.520 4.637 1.00 77.94 78 VAL A N 1
ATOM 617 C CA . VAL A 1 78 ? -2.564 -0.530 5.077 1.00 77.94 78 VAL A CA 1
ATOM 618 C C . VAL A 1 78 ? -1.656 -0.709 3.861 1.00 77.94 78 VAL A C 1
ATOM 620 O O . VAL A 1 78 ? -0.757 0.092 3.621 1.00 77.94 78 VAL A O 1
ATOM 623 N N . LYS A 1 79 ? -1.941 -1.729 3.040 1.00 73.38 79 LYS A N 1
ATOM 624 C CA . LYS A 1 79 ? -1.131 -2.089 1.869 1.00 73.38 79 LYS A CA 1
ATOM 625 C C . LYS A 1 79 ? -1.018 -0.959 0.846 1.00 73.38 79 LYS A C 1
ATOM 627 O O . LYS A 1 79 ? 0.013 -0.836 0.193 1.00 73.38 79 LYS A O 1
ATOM 632 N N . LYS A 1 80 ? -2.067 -0.149 0.675 1.00 70.56 80 LYS A N 1
ATOM 633 C CA . LYS A 1 80 ? -2.048 0.966 -0.282 1.00 70.56 80 LYS A CA 1
ATOM 634 C C . LYS A 1 80 ? -1.180 2.140 0.183 1.00 70.56 80 LYS A C 1
ATOM 636 O O . LYS A 1 80 ? -0.842 2.960 -0.661 1.00 70.56 80 LYS A O 1
ATOM 641 N N . ASN A 1 81 ? -0.834 2.221 1.476 1.00 63.72 81 ASN A N 1
ATOM 642 C CA . ASN A 1 81 ? -0.008 3.265 2.107 1.00 63.72 81 ASN A CA 1
ATOM 643 C C . ASN A 1 81 ? -0.304 4.705 1.625 1.00 63.72 81 ASN A C 1
ATOM 645 O O . ASN A 1 81 ? 0.572 5.562 1.562 1.00 63.72 81 ASN A O 1
ATOM 649 N N . GLN A 1 82 ? -1.553 4.961 1.242 1.00 62.38 82 GLN A N 1
ATOM 650 C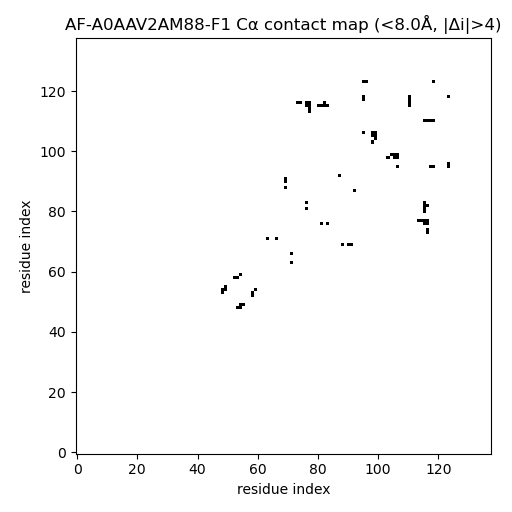 CA . GLN A 1 82 ? -2.043 6.242 0.750 1.00 62.38 82 GLN A CA 1
ATOM 651 C C . GLN A 1 82 ? -3.417 6.491 1.357 1.00 62.38 82 GLN A C 1
ATOM 653 O O . GLN A 1 82 ? -4.153 5.547 1.669 1.00 62.38 82 GLN A O 1
ATOM 658 N N . ILE A 1 83 ? -3.766 7.769 1.508 1.00 63.72 83 ILE A N 1
ATOM 659 C CA . ILE A 1 83 ? -5.116 8.192 1.880 1.00 63.72 83 ILE A CA 1
ATOM 660 C C . ILE A 1 83 ? -6.027 7.789 0.725 1.00 63.72 83 ILE A C 1
ATOM 662 O O . ILE A 1 83 ? -6.115 8.453 -0.303 1.00 63.72 83 ILE A O 1
ATOM 666 N N . SER A 1 84 ? -6.646 6.625 0.865 1.00 65.44 84 SER A N 1
ATOM 667 C CA . SER A 1 84 ? -7.486 6.073 -0.180 1.00 65.44 84 SER A CA 1
ATOM 668 C C . SER A 1 84 ? -8.771 6.902 -0.284 1.00 65.44 84 SER A C 1
ATOM 670 O O . SER A 1 84 ? -9.467 7.080 0.715 1.00 65.44 84 SER A O 1
ATOM 672 N N . THR A 1 85 ? -9.153 7.283 -1.502 1.00 64.94 85 THR A N 1
ATOM 673 C CA . THR A 1 85 ? -10.463 7.884 -1.810 1.00 64.94 85 THR A CA 1
ATOM 674 C C . THR A 1 85 ? -11.628 6.893 -1.684 1.00 64.94 85 THR A C 1
ATOM 676 O O . THR A 1 85 ? -12.788 7.287 -1.787 1.00 64.94 85 THR A O 1
ATOM 679 N N . THR A 1 86 ? -11.355 5.601 -1.452 1.00 72.50 86 THR A N 1
ATOM 680 C CA . THR A 1 86 ? -12.414 4.595 -1.296 1.00 72.50 86 THR A CA 1
ATOM 681 C C . THR A 1 86 ? -13.198 4.796 -0.003 1.00 72.50 86 THR A C 1
ATOM 683 O O . THR A 1 86 ? -12.623 4.939 1.081 1.00 72.50 86 THR A O 1
ATOM 686 N N . LYS A 1 87 ? -14.530 4.761 -0.132 1.00 81.44 87 LYS A N 1
ATOM 687 C CA . LYS A 1 87 ? -15.485 4.936 0.968 1.00 81.44 87 LYS A CA 1
ATOM 688 C C . LYS A 1 87 ? -15.212 3.936 2.093 1.00 81.44 87 LYS A C 1
ATOM 690 O O . LYS A 1 87 ? -15.027 2.749 1.834 1.00 81.44 87 LYS A O 1
ATOM 695 N N . TYR A 1 88 ? -15.194 4.420 3.334 1.00 84.88 88 TYR A N 1
ATOM 696 C CA . TYR A 1 88 ? -15.113 3.571 4.523 1.00 84.88 88 TYR A CA 1
ATOM 697 C C . TYR A 1 88 ? -16.381 2.721 4.629 1.00 84.88 88 TYR A C 1
ATOM 699 O O . TYR A 1 88 ? -17.481 3.244 4.440 1.00 84.88 88 TYR A O 1
ATOM 707 N N . SER A 1 89 ? -16.239 1.430 4.934 1.00 86.06 89 SER A N 1
ATOM 708 C CA . SER A 1 89 ? -17.400 0.591 5.220 1.00 86.06 89 SER A CA 1
ATOM 709 C C . SER A 1 89 ? -18.143 1.076 6.457 1.00 86.06 89 SER A C 1
ATOM 711 O O . SER A 1 89 ? -17.569 1.706 7.348 1.00 86.06 89 SER A O 1
ATOM 713 N N . LEU A 1 90 ? -19.432 0.746 6.524 1.00 85.62 90 LEU A N 1
ATOM 714 C CA . LEU A 1 90 ? -20.295 1.127 7.640 1.00 85.62 90 LEU A CA 1
ATOM 715 C C . LEU A 1 90 ? -19.734 0.642 8.981 1.00 85.62 90 LEU A C 1
ATOM 717 O O . LEU A 1 90 ? -19.629 1.434 9.907 1.00 85.62 90 LEU A O 1
ATOM 721 N N . LYS A 1 91 ? -19.266 -0.612 9.054 1.00 87.00 91 LYS A N 1
ATOM 722 C CA . LYS A 1 91 ? -18.661 -1.179 10.272 1.00 87.00 91 LYS A CA 1
ATOM 723 C C . LYS A 1 91 ? -17.436 -0.384 10.736 1.00 87.00 91 LYS A C 1
ATOM 725 O O . LYS A 1 91 ? -17.303 -0.093 11.921 1.00 87.00 91 LYS A O 1
ATOM 730 N N . LEU A 1 92 ? -16.562 0.003 9.804 1.00 87.38 92 LEU A N 1
ATOM 731 C CA . LEU A 1 92 ? -15.359 0.771 10.121 1.00 87.38 92 LEU A CA 1
ATOM 732 C C . LEU A 1 92 ? -15.684 2.224 10.505 1.00 87.38 92 LEU A C 1
ATOM 734 O O . LEU A 1 92 ? -15.039 2.794 11.384 1.00 87.38 92 LEU A O 1
ATOM 738 N N . ARG A 1 93 ? -16.708 2.810 9.876 1.00 89.38 93 ARG A N 1
ATOM 739 C CA . ARG A 1 93 ? -17.243 4.127 10.236 1.00 89.38 93 ARG A CA 1
ATOM 740 C C . ARG A 1 93 ? -17.843 4.121 11.641 1.00 89.38 93 ARG A C 1
ATOM 742 O O . ARG A 1 93 ? -17.491 5.000 12.419 1.00 89.38 93 ARG A O 1
ATOM 749 N N . SER A 1 94 ? -18.676 3.136 11.976 1.00 89.88 94 SER A N 1
ATOM 750 C CA . SER A 1 94 ? -19.235 2.974 13.323 1.00 89.88 94 SER A CA 1
ATOM 751 C C . SER A 1 94 ? -18.125 2.825 14.359 1.00 89.88 94 SER A C 1
ATOM 753 O O . SER A 1 94 ? -18.094 3.592 15.309 1.00 89.88 94 SER A O 1
ATOM 755 N N . PHE A 1 95 ? -17.145 1.946 14.121 1.00 91.06 95 PHE A N 1
ATOM 756 C CA . PHE A 1 95 ? -15.987 1.788 15.006 1.00 91.06 95 PHE A CA 1
ATOM 757 C C . PHE A 1 95 ? -15.248 3.113 15.261 1.00 91.06 95 PHE A C 1
ATOM 759 O O . PHE A 1 95 ? -14.982 3.468 16.408 1.00 91.06 95 PHE A O 1
ATOM 766 N N . ALA A 1 96 ? -14.943 3.867 14.200 1.00 91.50 96 ALA A N 1
ATOM 767 C CA . ALA A 1 96 ? -14.236 5.139 14.318 1.00 91.50 96 ALA A CA 1
ATOM 768 C C . ALA A 1 96 ? -15.056 6.203 15.069 1.00 91.50 96 ALA A C 1
ATOM 770 O O . ALA A 1 96 ? -14.496 6.936 15.883 1.00 91.50 96 ALA A O 1
ATOM 771 N N . LEU A 1 97 ? -16.368 6.278 14.813 1.00 92.00 97 LEU A N 1
ATOM 772 C CA . LEU A 1 97 ? -17.274 7.190 15.514 1.00 92.00 97 LEU A CA 1
ATOM 773 C C . LEU A 1 97 ? -17.359 6.841 17.001 1.00 92.00 97 LEU A C 1
ATOM 775 O O . LEU A 1 97 ? -17.127 7.715 17.832 1.00 92.00 97 LEU A O 1
ATOM 779 N N . THR A 1 98 ? -17.599 5.571 17.330 1.00 93.56 98 THR A N 1
ATOM 780 C CA . THR A 1 98 ? -17.692 5.076 18.708 1.00 93.56 98 THR A CA 1
ATOM 781 C C . THR A 1 98 ? -16.402 5.325 19.486 1.00 93.56 98 THR A C 1
ATOM 783 O O . THR A 1 98 ? -16.442 5.847 20.595 1.00 93.56 98 THR A O 1
ATOM 786 N N . LEU A 1 99 ? -15.237 5.022 18.905 1.00 93.81 99 LEU A N 1
ATOM 787 C CA . LEU A 1 99 ? -13.960 5.238 19.585 1.00 93.81 99 LEU A CA 1
ATOM 788 C C . LEU A 1 99 ? -13.680 6.728 19.825 1.00 93.81 99 LEU A C 1
ATOM 790 O O . LEU A 1 99 ? -13.233 7.099 20.908 1.00 93.81 99 LEU A O 1
ATOM 794 N N . GLN A 1 100 ? -13.967 7.584 18.838 1.00 93.12 100 GLN A N 1
ATOM 795 C CA . GLN A 1 100 ? -13.843 9.033 19.000 1.00 93.12 100 GLN A CA 1
ATOM 796 C C . GLN A 1 100 ? -14.811 9.568 20.065 1.00 93.12 100 GLN A C 1
ATOM 798 O O . GLN A 1 100 ? -14.421 10.459 20.815 1.00 93.12 100 GLN A O 1
ATOM 803 N N . PHE A 1 101 ? -16.041 9.043 20.119 1.00 92.62 101 PHE A N 1
ATOM 804 C CA . PHE A 1 101 ? -17.059 9.418 21.102 1.00 92.62 101 PHE A CA 1
ATOM 805 C C . PHE A 1 101 ? -16.596 9.122 22.530 1.00 92.62 101 PHE A C 1
ATOM 807 O O . PHE A 1 101 ? -16.661 9.997 23.385 1.00 92.62 101 PHE A O 1
ATOM 814 N N . TYR A 1 102 ? -16.064 7.921 22.775 1.00 95.31 102 TYR A N 1
ATOM 815 C CA . TYR A 1 102 ? -15.567 7.554 24.101 1.00 95.31 102 TYR A CA 1
ATOM 816 C C . TYR A 1 102 ? -14.287 8.300 24.488 1.00 95.31 102 TYR A C 1
ATOM 818 O O . TYR A 1 102 ? -14.114 8.660 25.650 1.00 95.31 102 TYR A O 1
ATOM 826 N N . SER A 1 103 ? -13.356 8.510 23.551 1.00 95.31 103 SER A N 1
ATOM 827 C CA . SER A 1 103 ? -12.135 9.269 23.823 1.00 95.31 103 SER A CA 1
ATOM 828 C C . SER A 1 103 ? -11.426 9.710 22.546 1.00 95.31 103 SER A C 1
ATOM 830 O O . SER A 1 103 ? -10.822 8.915 21.819 1.00 95.31 103 SER A O 1
ATOM 832 N N . GLU A 1 104 ? -11.366 11.025 22.332 1.00 92.44 104 GLU A N 1
ATOM 833 C CA . GLU A 1 104 ? -10.576 11.610 21.245 1.00 92.44 104 GLU A CA 1
ATOM 834 C C . GLU A 1 104 ? -9.079 11.267 21.364 1.00 92.44 104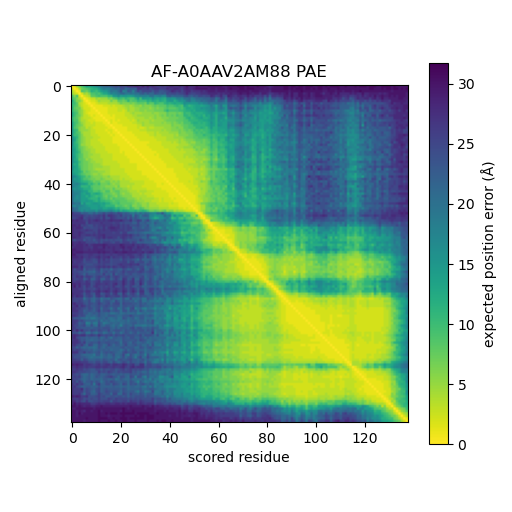 GLU A C 1
ATOM 836 O O . GLU A 1 104 ? -8.395 11.072 20.354 1.00 92.44 104 GLU A O 1
ATOM 841 N N . LYS A 1 105 ? -8.552 11.162 22.593 1.00 93.94 105 LYS A N 1
ATOM 842 C CA . LYS A 1 105 ? -7.152 10.774 22.824 1.00 93.94 105 LYS A CA 1
ATOM 843 C C . LYS A 1 105 ? -6.905 9.329 22.392 1.00 93.94 105 LYS A C 1
ATOM 845 O O . LYS A 1 105 ? -5.929 9.077 21.682 1.00 93.94 105 LYS A O 1
ATOM 850 N N . ALA A 1 106 ? -7.800 8.408 22.756 1.00 94.44 106 ALA A N 1
ATOM 851 C CA . ALA A 1 106 ? -7.699 7.007 22.350 1.00 94.44 106 ALA A CA 1
ATOM 852 C C . ALA A 1 106 ? -7.765 6.871 20.824 1.00 94.44 106 ALA A C 1
ATOM 854 O O . ALA A 1 106 ? -6.922 6.204 20.223 1.00 94.44 106 ALA A O 1
ATOM 855 N N . TYR A 1 107 ? -8.691 7.585 20.178 1.00 93.38 107 TYR A N 1
ATOM 856 C CA . TYR A 1 107 ? -8.790 7.582 18.723 1.00 93.38 107 TYR A CA 1
ATOM 857 C C . TYR A 1 107 ? -7.501 8.064 18.043 1.00 93.38 107 TYR A C 1
ATOM 859 O O . TYR A 1 107 ? -6.992 7.405 17.133 1.00 93.38 107 TYR A O 1
ATOM 867 N N . LYS A 1 108 ? -6.927 9.190 18.492 1.00 92.25 108 LYS A N 1
ATOM 868 C CA . LYS A 1 108 ? -5.665 9.724 17.946 1.00 92.25 108 LYS A CA 1
ATOM 869 C C . LYS A 1 108 ? -4.512 8.732 18.095 1.00 92.25 108 LYS A C 1
ATOM 871 O O . LYS A 1 108 ? -3.728 8.585 17.157 1.00 92.25 108 LYS A O 1
ATOM 876 N N . PHE A 1 109 ? -4.425 8.044 19.233 1.00 93.44 109 PHE A N 1
ATOM 877 C CA . PHE A 1 109 ? -3.409 7.021 19.475 1.00 93.44 109 PHE A CA 1
ATOM 878 C C . PHE A 1 109 ? -3.546 5.841 18.505 1.00 93.44 109 PHE A C 1
ATOM 880 O O . PHE A 1 109 ? -2.603 5.527 17.778 1.00 93.44 109 PHE A O 1
ATOM 887 N N . VAL A 1 110 ? -4.739 5.247 18.416 1.00 91.75 110 VAL A N 1
ATOM 888 C CA . VAL A 1 110 ? -5.011 4.121 17.510 1.00 91.75 110 VAL A CA 1
ATOM 889 C C . VAL A 1 110 ? -4.764 4.544 16.059 1.00 91.75 110 VAL A C 1
ATOM 891 O O . VAL A 1 110 ? -4.083 3.852 15.306 1.00 91.75 110 VAL A O 1
ATOM 894 N N . ARG A 1 111 ? -5.204 5.739 15.660 1.00 89.56 111 ARG A N 1
ATOM 895 C CA . ARG A 1 111 ? -4.929 6.276 14.324 1.00 89.56 111 ARG A CA 1
ATOM 896 C C . ARG A 1 111 ? -3.434 6.420 14.034 1.00 89.56 111 ARG A C 1
ATOM 898 O O . ARG A 1 111 ? -3.017 6.141 12.915 1.00 89.56 111 ARG A O 1
ATOM 905 N N . LYS A 1 112 ? -2.625 6.836 15.011 1.00 88.88 112 LYS A N 1
ATOM 906 C CA . LYS A 1 112 ? -1.164 6.915 14.858 1.00 88.88 112 LYS A CA 1
ATOM 907 C C . LYS A 1 112 ? -0.551 5.528 14.637 1.00 88.88 112 LYS A C 1
ATOM 909 O O . LYS A 1 112 ? 0.348 5.402 13.814 1.00 88.88 112 LYS A O 1
ATOM 914 N N . MET A 1 113 ? -1.065 4.503 15.317 1.00 86.69 113 MET A N 1
ATOM 915 C CA . MET A 1 113 ? -0.596 3.118 15.181 1.00 86.69 113 MET A CA 1
ATOM 916 C C . MET A 1 113 ? -0.980 2.492 13.830 1.00 86.69 113 MET A C 1
ATOM 918 O O . MET A 1 113 ? -0.176 1.782 13.235 1.00 86.69 113 MET A O 1
ATOM 922 N N . PHE A 1 114 ? -2.180 2.785 13.315 1.00 80.69 114 PHE A N 1
ATOM 923 C CA . PHE A 1 114 ? -2.721 2.177 12.087 1.00 80.69 114 PHE A CA 1
ATOM 924 C C . PHE A 1 114 ? -2.667 3.090 10.838 1.00 80.69 114 PHE A C 1
ATOM 926 O O . PHE A 1 114 ? -3.225 2.752 9.791 1.00 80.69 114 PHE A O 1
ATOM 933 N N . ASN A 1 115 ? -1.992 4.240 10.922 1.00 76.38 115 ASN A N 1
ATOM 934 C CA . ASN A 1 115 ? -1.762 5.215 9.844 1.00 76.38 115 ASN A CA 1
ATOM 935 C C . ASN A 1 115 ? -3.004 5.521 8.961 1.00 76.38 115 ASN A C 1
ATOM 937 O O . ASN A 1 115 ? -4.043 5.952 9.464 1.00 76.38 115 ASN A O 1
ATOM 941 N N . THR A 1 116 ? -2.916 5.323 7.636 1.00 71.19 116 THR A N 1
ATOM 942 C CA . THR A 1 116 ? -3.948 5.667 6.631 1.00 71.19 116 THR A CA 1
ATOM 943 C C . THR A 1 116 ? -5.202 4.789 6.679 1.00 71.19 116 THR A C 1
ATOM 945 O O . THR A 1 116 ? -6.103 4.964 5.858 1.00 71.19 116 THR A O 1
ATOM 948 N N . CYS A 1 117 ? -5.285 3.840 7.612 1.00 79.62 117 CYS A N 1
ATOM 949 C CA . CYS A 1 117 ? -6.401 2.895 7.687 1.00 79.62 117 CYS A CA 1
ATOM 950 C C . CYS A 1 117 ? -7.628 3.474 8.378 1.00 79.62 117 CYS A C 1
ATOM 952 O O . CYS A 1 117 ? -8.745 3.038 8.099 1.00 79.62 117 CYS A O 1
ATOM 954 N N . LEU A 1 118 ? -7.417 4.452 9.260 1.00 87.06 118 LEU A N 1
ATOM 955 C CA . LEU A 1 118 ? -8.476 5.129 9.990 1.00 87.06 118 LEU A CA 1
ATOM 956 C C . LEU A 1 118 ? -8.706 6.547 9.448 1.00 87.06 118 LEU A C 1
ATOM 958 O O . LEU A 1 118 ? -7.753 7.236 9.058 1.00 87.06 118 LEU A O 1
ATOM 962 N N . PRO A 1 119 ? -9.969 7.010 9.435 1.00 88.50 119 PRO A N 1
ATOM 963 C CA . PRO A 1 119 ? -10.323 8.323 8.913 1.00 88.50 119 PRO A CA 1
ATOM 964 C C . PRO A 1 119 ? -9.570 9.458 9.617 1.00 88.50 119 PRO A C 1
ATOM 966 O O . PRO A 1 119 ? -9.146 9.366 10.769 1.00 88.50 119 PRO A O 1
ATOM 969 N N . LEU A 1 120 ? -9.366 10.576 8.925 1.00 88.69 120 LEU A N 1
ATOM 970 C CA . LEU A 1 120 ? -8.854 11.779 9.582 1.00 88.69 120 LEU A CA 1
ATOM 971 C C . LEU A 1 120 ? -9.884 12.274 10.613 1.00 88.69 120 LEU A C 1
ATOM 973 O O . LEU A 1 120 ? -11.084 12.154 10.355 1.00 88.69 120 LEU A O 1
ATOM 977 N N . PRO A 1 121 ? -9.464 12.897 11.731 1.00 87.38 121 PRO A N 1
ATOM 978 C CA . PRO A 1 121 ? -10.401 13.510 12.675 1.00 87.38 121 PRO A CA 1
ATOM 979 C C . PRO A 1 121 ? -11.382 14.479 11.991 1.00 87.38 121 PRO A C 1
ATOM 981 O O . PRO A 1 121 ? -12.559 14.520 12.332 1.00 87.38 121 PRO A O 1
ATOM 984 N N . LEU A 1 122 ? -10.931 15.194 10.951 1.00 87.56 122 LEU A N 1
ATOM 985 C CA . LEU A 1 122 ? -11.784 16.043 10.110 1.00 87.56 122 LEU A CA 1
ATOM 986 C C . LEU A 1 122 ? -12.889 15.259 9.385 1.00 87.56 122 LEU A C 1
ATOM 988 O O . LEU A 1 122 ? -14.018 15.728 9.287 1.00 87.56 122 LEU A O 1
ATOM 992 N N . THR A 1 123 ? -12.582 14.062 8.884 1.00 89.06 123 THR A N 1
ATOM 993 C CA . THR A 1 123 ? -13.565 13.181 8.239 1.00 89.06 123 THR A CA 1
ATOM 994 C C . THR A 1 123 ? -14.622 12.720 9.238 1.00 89.06 123 THR A C 1
ATOM 996 O O . THR A 1 123 ? -15.804 12.715 8.908 1.00 89.06 123 THR A O 1
ATOM 999 N N . ILE A 1 124 ? -14.214 12.401 10.468 1.00 89.75 124 ILE A N 1
ATOM 1000 C CA . ILE A 1 124 ? -15.137 12.029 11.545 1.00 89.75 124 ILE A CA 1
ATOM 1001 C C . ILE A 1 124 ? -16.053 13.203 11.904 1.00 89.75 124 ILE A C 1
ATOM 1003 O O . ILE A 1 124 ? -17.263 13.019 11.993 1.00 89.75 124 ILE A O 1
ATOM 1007 N N . LYS A 1 125 ? -15.515 14.422 12.037 1.00 88.75 125 LYS A N 1
ATOM 1008 C CA . LYS A 1 125 ? -16.327 15.624 12.299 1.00 88.75 125 LYS A CA 1
ATOM 1009 C C . LYS A 1 125 ? -17.399 15.844 11.227 1.00 88.75 125 LYS A C 1
ATOM 1011 O O . LYS A 1 125 ? -18.553 16.077 11.565 1.00 88.75 125 LYS A O 1
ATOM 1016 N N . LYS A 1 126 ? -17.050 15.683 9.943 1.00 88.38 126 LYS A N 1
ATOM 1017 C CA . LYS A 1 126 ? -18.027 15.743 8.836 1.00 88.38 126 LYS A CA 1
ATOM 1018 C C . LYS A 1 126 ? -19.122 14.681 8.965 1.00 88.38 126 LYS A C 1
ATOM 1020 O O . LYS A 1 126 ? -20.271 14.931 8.622 1.00 88.38 126 LYS A O 1
ATOM 1025 N N . TRP A 1 127 ? -18.778 13.489 9.449 1.00 89.94 127 TRP A N 1
ATOM 1026 C CA . TRP A 1 127 ? -19.756 12.428 9.675 1.00 89.94 127 TRP A CA 1
ATOM 1027 C C . TRP A 1 127 ? -20.711 12.725 10.827 1.00 89.94 127 TRP A C 1
ATOM 1029 O O . TRP A 1 127 ? -21.872 12.358 10.697 1.00 89.94 127 TRP A O 1
ATOM 1039 N N . TYR A 1 128 ? -20.254 13.389 11.891 1.00 84.50 128 TYR A N 1
ATOM 1040 C CA . TYR A 1 128 ? -21.123 13.870 12.970 1.00 84.50 128 TYR A CA 1
ATOM 1041 C C . TYR A 1 128 ? -22.082 14.961 12.488 1.00 84.50 128 TYR A C 1
ATOM 1043 O O . TYR A 1 128 ? -23.275 14.878 12.746 1.00 84.50 128 TYR A O 1
ATOM 1051 N N . GLN A 1 129 ? -21.593 15.928 11.705 1.00 83.00 129 GLN A N 1
ATOM 1052 C CA . GLN A 1 129 ? -22.431 16.999 11.145 1.00 83.00 129 GLN A CA 1
ATOM 1053 C C . GLN A 1 129 ? -23.575 16.467 10.271 1.00 83.00 129 GLN A C 1
ATOM 1055 O O . GLN A 1 129 ? -24.671 17.018 10.286 1.00 83.00 129 GLN A O 1
ATOM 1060 N N . ALA A 1 130 ? -23.337 15.381 9.531 1.00 78.88 130 ALA A N 1
ATOM 1061 C CA . ALA A 1 130 ? -24.370 14.731 8.729 1.00 78.88 130 ALA A CA 1
ATOM 1062 C C . ALA A 1 130 ? -25.461 14.042 9.574 1.00 78.88 130 ALA A C 1
ATOM 1064 O O . ALA A 1 130 ? -26.564 13.847 9.076 1.00 78.88 130 ALA A O 1
ATOM 1065 N N . ILE A 1 131 ? -25.153 13.654 10.816 1.00 71.44 131 ILE A N 1
ATOM 1066 C CA . ILE A 1 131 ? -26.102 13.018 11.743 1.00 71.44 131 ILE A CA 1
ATOM 1067 C C . ILE A 1 131 ? -26.908 14.100 12.480 1.00 71.44 131 ILE A C 1
ATOM 1069 O O . ILE A 1 131 ? -28.132 14.044 12.498 1.00 71.44 131 ILE A O 1
ATOM 1073 N N . GLU A 1 132 ? -26.238 15.136 12.990 1.00 59.66 132 GLU A N 1
ATOM 1074 C CA . GLU A 1 132 ? -26.865 16.266 13.699 1.00 59.66 132 GLU A CA 1
ATOM 1075 C C . GLU A 1 132 ? -27.760 17.117 12.781 1.00 59.66 132 GLU A C 1
ATOM 1077 O O . GLU A 1 132 ? -28.894 17.441 13.126 1.00 59.66 132 GLU A O 1
ATOM 1082 N N . GLY A 1 133 ? -27.314 17.407 11.551 1.00 55.78 133 GLY A N 1
ATOM 1083 C CA . GLY A 1 133 ? -28.104 18.168 10.573 1.00 55.78 133 GLY A CA 1
ATOM 1084 C C . GLY A 1 133 ? -29.384 17.463 10.101 1.00 55.78 133 GLY A C 1
ATOM 1085 O O . GLY A 1 133 ? -30.245 18.099 9.498 1.00 55.78 133 GLY A O 1
ATOM 1086 N N . SER A 1 134 ? -29.519 16.163 10.383 1.00 50.56 134 SER A N 1
ATOM 1087 C CA . SER A 1 134 ? -30.734 15.376 10.148 1.00 50.56 134 SER A CA 1
ATOM 1088 C C . SER A 1 134 ? -31.706 15.413 11.331 1.00 50.56 134 SER A C 1
ATOM 1090 O O . SER A 1 134 ? -32.878 15.104 11.135 1.00 50.56 134 SER A O 1
ATOM 1092 N N . SER A 1 135 ? -31.238 15.750 12.537 1.00 50.66 135 SER A N 1
ATOM 1093 C CA . SER A 1 135 ? -32.042 15.716 13.766 1.00 50.66 135 SER A CA 1
ATOM 1094 C C . SER A 1 135 ? -32.592 17.089 14.173 1.00 50.66 135 SER A C 1
ATOM 1096 O O . SER A 1 135 ? -33.474 17.153 15.020 1.00 50.66 135 SER A O 1
ATOM 1098 N N . ALA A 1 136 ? -32.123 18.180 13.557 1.00 43.72 136 ALA A N 1
ATOM 1099 C CA . ALA A 1 136 ? -32.531 19.557 13.863 1.00 43.72 136 ALA A CA 1
ATOM 1100 C C . ALA A 1 136 ? -33.691 20.090 12.988 1.00 43.72 136 ALA A C 1
ATOM 1102 O O . ALA A 1 136 ? -33.759 21.284 12.703 1.00 43.72 136 ALA A O 1
ATOM 1103 N N . ARG A 1 137 ? -34.580 19.212 12.507 1.00 39.91 137 ARG A N 1
ATOM 1104 C CA . ARG A 1 137 ? -35.788 19.584 11.745 1.00 39.91 137 ARG A CA 1
ATOM 1105 C C . ARG A 1 137 ? -37.049 18.990 12.373 1.00 39.91 137 ARG A C 1
ATOM 1107 O O . ARG A 1 137 ? -37.720 18.208 11.711 1.00 39.91 137 ARG A O 1
ATOM 1114 N N . TYR A 1 138 ? -37.338 19.343 13.620 1.00 38.22 138 TYR A N 1
ATOM 1115 C CA . TYR A 1 138 ? -38.667 19.239 14.228 1.00 38.22 138 TYR A CA 1
ATOM 1116 C C . TYR A 1 138 ? -38.833 20.370 15.235 1.00 38.22 138 TYR A C 1
ATOM 1118 O O . TYR A 1 138 ? -37.827 20.674 15.916 1.00 38.22 138 TYR A O 1
#

Organism: NCBI:txid280406